Protein AF-N6UEG2-F1 (afdb_monomer_lite)

Foldseek 3Di:
DDPPPPPVCVPDLDAADDPDDDDDPVVLADDPDWDKDWDAQPAADPPPRGGYIDIDTDRDPDVVVVDD

Sequence (68 aa):
MATSKTTNTYNRQNWEDADFPILCQTCLGDNPYIRMTKEKYGKECKICSRPFTVFRWCPGENPANLRP

InterPro domains:
  IPR039171 Pre-mRNA-splicing factor Cwc2/Slt11 [PTHR14089] (1-62)
  IPR048995 STL11/RBM22-like, N-terminal domain [PF21369] (21-65)

Secondary structure (DSSP, 8-state):
--------GGGS---B--SS----HHHH-S-SS--EEEEEEEEE-TTT--EEEEEEE--SS-GGG---

Organism: Dendroctonus ponderosae (NCBI:txid77166)

Radius of gyration: 16.79 Å; chains: 1; bounding box: 23×29×54 Å

Structure (mmCIF, N/CA/C/O backbone):
data_AF-N6UEG2-F1
#
_entry.id   AF-N6UEG2-F1
#
loop_
_atom_site.group_PDB
_atom_site.id
_atom_site.type_symbol
_atom_site.label_atom_id
_atom_site.label_alt_id
_atom_site.label_comp_id
_atom_site.label_asym_id
_atom_site.label_entity_id
_atom_site.label_seq_id
_atom_site.pdbx_PDB_ins_code
_atom_site.Cartn_x
_atom_site.Cartn_y
_atom_site.Cartn_z
_atom_site.occupancy
_atom_site.B_iso_or_equiv
_atom_site.auth_seq_id
_atom_site.auth_comp_id
_atom_site.auth_asym_id
_atom_site.auth_atom_id
_atom_site.pdbx_PDB_model_num
ATOM 1 N N . MET A 1 1 ? -5.001 19.426 -36.552 1.00 41.03 1 MET A N 1
ATOM 2 C CA . MET A 1 1 ? -4.572 18.079 -36.121 1.00 41.03 1 MET A CA 1
ATOM 3 C C . MET A 1 1 ? -4.646 18.035 -34.604 1.00 41.03 1 MET A C 1
ATOM 5 O O . MET A 1 1 ? -3.827 18.668 -33.952 1.00 41.03 1 MET A O 1
ATOM 9 N N . ALA A 1 2 ? -5.690 17.411 -34.050 1.00 40.81 2 ALA A N 1
ATOM 10 C CA . ALA A 1 2 ? -5.841 17.257 -32.606 1.00 40.81 2 ALA A CA 1
ATOM 11 C C . ALA A 1 2 ? -4.766 16.281 -32.118 1.00 40.81 2 ALA A C 1
ATOM 13 O O . ALA A 1 2 ? -4.767 15.111 -32.493 1.00 40.81 2 ALA A O 1
ATOM 14 N N . THR A 1 3 ? -3.802 16.773 -31.346 1.00 53.72 3 THR A N 1
ATOM 15 C CA . THR A 1 3 ? -2.812 15.922 -30.696 1.00 53.72 3 THR A CA 1
ATOM 16 C C . THR A 1 3 ? -3.505 15.217 -29.541 1.00 53.72 3 THR A C 1
ATOM 18 O O . THR A 1 3 ? -3.657 15.761 -28.449 1.00 53.72 3 THR A O 1
ATOM 21 N N . SER A 1 4 ? -3.969 13.996 -29.798 1.00 50.38 4 SER A N 1
ATOM 22 C CA . SER A 1 4 ? -4.378 13.053 -28.767 1.00 50.38 4 SER A CA 1
ATOM 23 C C . SER A 1 4 ? -3.216 12.913 -27.784 1.00 50.38 4 SER A C 1
ATOM 25 O O . SER A 1 4 ? -2.256 12.189 -28.044 1.00 50.38 4 SER A O 1
ATOM 27 N N . LYS A 1 5 ? -3.260 13.629 -26.655 1.00 54.25 5 LYS A N 1
ATOM 28 C CA . LYS A 1 5 ? -2.338 13.431 -25.529 1.00 54.25 5 LYS A CA 1
ATOM 29 C C . LYS A 1 5 ? -2.700 12.139 -24.797 1.00 54.25 5 LYS A C 1
ATOM 31 O O . LYS A 1 5 ? -2.932 12.128 -23.597 1.00 54.25 5 LYS A O 1
ATOM 36 N N . THR A 1 6 ? -2.715 11.033 -25.523 1.00 55.88 6 THR A N 1
ATOM 37 C CA . THR A 1 6 ? -2.493 9.721 -24.937 1.00 55.88 6 THR A CA 1
ATOM 38 C C . THR A 1 6 ? -1.026 9.426 -25.180 1.00 55.88 6 THR A C 1
ATOM 40 O O . THR A 1 6 ? -0.662 8.614 -26.027 1.00 55.88 6 THR A O 1
ATOM 43 N N . THR A 1 7 ? -0.153 10.134 -24.460 1.00 55.22 7 THR A N 1
ATOM 44 C CA . THR A 1 7 ? 1.220 9.666 -24.288 1.00 55.22 7 THR A CA 1
ATOM 45 C C . THR A 1 7 ? 1.097 8.391 -23.467 1.00 55.22 7 THR A C 1
ATOM 47 O O . THR A 1 7 ? 1.088 8.423 -22.242 1.00 55.22 7 THR A O 1
ATOM 50 N N . ASN A 1 8 ? 0.886 7.272 -24.154 1.00 56.03 8 ASN A N 1
ATOM 51 C CA . ASN A 1 8 ? 0.881 5.941 -23.583 1.00 56.03 8 ASN A CA 1
ATOM 52 C C . ASN A 1 8 ? 2.322 5.668 -23.113 1.00 56.03 8 ASN A C 1
ATOM 54 O O . ASN A 1 8 ? 3.146 5.109 -23.830 1.00 56.03 8 ASN A O 1
ATOM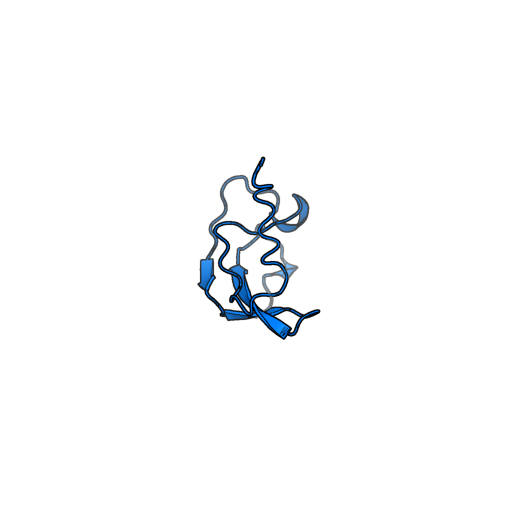 58 N N . THR A 1 9 ? 2.669 6.159 -21.923 1.00 58.00 9 THR A N 1
ATOM 59 C CA . THR A 1 9 ? 3.958 5.916 -21.263 1.00 58.00 9 THR A CA 1
ATOM 60 C C . THR A 1 9 ? 3.994 4.550 -20.585 1.00 58.00 9 THR A C 1
ATOM 62 O O . THR A 1 9 ? 4.894 4.304 -19.789 1.00 58.00 9 THR A O 1
ATOM 65 N N . TYR A 1 10 ? 3.063 3.643 -20.904 1.00 54.00 10 TYR A N 1
ATOM 66 C CA . TYR A 1 10 ? 2.964 2.324 -20.273 1.00 54.00 10 TYR A CA 1
ATOM 67 C C . TYR A 1 10 ? 4.244 1.489 -20.456 1.00 54.00 10 TYR A C 1
ATOM 69 O O . TYR A 1 10 ? 4.507 0.592 -19.660 1.00 54.00 10 TYR A O 1
ATOM 77 N N . ASN A 1 11 ? 5.074 1.827 -21.452 1.00 55.03 11 ASN A N 1
ATOM 78 C CA . ASN A 1 11 ? 6.298 1.101 -21.794 1.00 55.03 11 ASN A CA 1
ATOM 79 C C . ASN A 1 11 ? 7.607 1.897 -21.673 1.00 55.03 11 ASN A C 1
ATOM 81 O O . ASN A 1 11 ? 8.658 1.393 -22.067 1.00 55.03 11 ASN A O 1
ATOM 85 N N . ARG A 1 12 ? 7.608 3.117 -21.115 1.00 54.19 12 ARG A N 1
ATOM 86 C CA . ARG A 1 12 ? 8.894 3.703 -20.701 1.00 54.19 12 ARG A CA 1
ATOM 87 C C . ARG A 1 12 ? 9.248 3.088 -19.359 1.00 54.19 12 ARG A C 1
ATOM 89 O O . ARG A 1 12 ? 8.432 3.138 -18.446 1.00 54.19 12 ARG A O 1
ATOM 96 N N . GLN A 1 13 ? 10.439 2.500 -19.275 1.00 55.81 13 GLN A N 1
ATOM 97 C CA . GLN A 1 13 ? 11.111 1.989 -18.076 1.00 55.81 13 GLN A CA 1
ATOM 98 C C . GLN A 1 13 ? 11.242 3.085 -17.004 1.00 55.81 13 GLN A C 1
ATOM 100 O O . GLN A 1 13 ? 12.323 3.583 -16.715 1.00 55.81 13 GLN A O 1
ATOM 105 N N . ASN A 1 14 ? 10.123 3.536 -16.460 1.00 67.94 14 ASN A N 1
ATOM 106 C CA . ASN A 1 14 ? 10.067 4.558 -15.439 1.00 67.94 14 ASN A CA 1
ATOM 107 C C . ASN A 1 14 ? 9.823 3.842 -14.121 1.00 67.94 14 ASN A C 1
ATOM 109 O O . ASN A 1 14 ? 8.957 2.970 -14.034 1.00 67.94 14 ASN A O 1
ATOM 113 N N . TRP A 1 15 ? 10.643 4.104 -13.119 1.00 75.94 15 TRP A N 1
ATOM 114 C CA . TRP A 1 15 ? 10.373 3.541 -11.809 1.00 75.94 15 TRP A CA 1
ATOM 115 C C . TRP A 1 15 ? 9.051 4.115 -11.279 1.00 75.94 15 TRP A C 1
ATOM 117 O O . TRP A 1 15 ? 8.755 5.285 -11.513 1.00 75.94 15 TRP A O 1
ATOM 127 N N . GLU A 1 16 ? 8.233 3.292 -10.621 1.00 81.44 16 GLU A N 1
ATOM 128 C CA . GLU A 1 16 ? 6.903 3.727 -10.179 1.00 81.44 16 GLU A CA 1
ATOM 129 C C . GLU A 1 16 ? 7.031 4.689 -8.980 1.00 81.44 16 GLU A C 1
ATOM 131 O O . GLU A 1 16 ? 7.393 4.277 -7.870 1.00 81.44 16 GLU A O 1
ATOM 136 N N . ASP A 1 17 ? 6.718 5.970 -9.202 1.00 84.44 17 ASP A N 1
ATOM 137 C CA . ASP A 1 17 ? 6.674 7.031 -8.187 1.00 84.44 17 ASP A CA 1
ATOM 138 C C . ASP A 1 17 ? 5.214 7.441 -7.940 1.00 84.44 17 ASP A C 1
ATOM 140 O O . ASP A 1 17 ? 4.621 8.200 -8.705 1.00 84.44 17 ASP A O 1
ATOM 144 N N . ALA A 1 18 ? 4.617 6.895 -6.880 1.00 89.06 18 ALA A N 1
ATOM 145 C CA . ALA A 1 18 ? 3.258 7.219 -6.451 1.00 89.06 18 ALA A CA 1
ATOM 146 C C . ALA A 1 18 ? 3.292 7.989 -5.127 1.00 89.06 18 ALA A C 1
ATOM 148 O O . ALA A 1 18 ? 4.203 7.803 -4.314 1.00 89.06 18 ALA A O 1
ATOM 149 N N . ASP A 1 19 ? 2.291 8.839 -4.886 1.00 90.00 19 ASP A N 1
ATOM 150 C CA . ASP A 1 19 ? 2.163 9.565 -3.615 1.00 90.00 19 ASP A CA 1
ATOM 151 C C . ASP A 1 19 ? 1.267 8.851 -2.599 1.00 90.00 19 ASP A C 1
ATOM 153 O O . ASP A 1 19 ? 1.561 8.877 -1.408 1.00 90.00 19 ASP A O 1
ATOM 157 N N . PHE A 1 20 ? 0.257 8.122 -3.084 1.00 90.50 20 PHE A N 1
ATOM 158 C CA . PHE A 1 20 ? -0.667 7.338 -2.268 1.00 90.50 20 PHE A CA 1
ATOM 159 C C . PHE A 1 20 ? -0.858 5.924 -2.838 1.00 90.50 20 PHE A C 1
ATOM 161 O O . PHE A 1 20 ? -0.895 5.761 -4.062 1.00 90.50 20 PHE A O 1
ATOM 168 N N . PRO A 1 21 ? -1.001 4.897 -1.980 1.00 93.00 21 PRO A N 1
ATOM 169 C CA . PRO A 1 21 ? -1.279 3.536 -2.418 1.00 93.00 21 PRO A CA 1
ATOM 170 C C . PRO A 1 21 ? -2.752 3.353 -2.808 1.00 93.00 21 PRO A C 1
ATOM 172 O O . PRO A 1 21 ? -3.650 3.951 -2.218 1.00 93.00 21 PRO A O 1
ATOM 175 N N . ILE A 1 22 ? -3.008 2.454 -3.758 1.00 93.94 22 ILE A N 1
ATOM 176 C CA . ILE A 1 22 ? -4.362 2.005 -4.106 1.00 93.94 22 ILE A CA 1
ATOM 177 C C . ILE A 1 22 ? -4.704 0.814 -3.207 1.00 93.94 22 ILE A C 1
ATOM 179 O O . ILE A 1 22 ? -4.078 -0.240 -3.313 1.00 93.94 22 ILE A O 1
ATOM 183 N N . LEU A 1 23 ? -5.671 0.981 -2.304 1.00 92.44 23 LEU A N 1
ATOM 184 C CA . LEU A 1 23 ? -6.030 -0.011 -1.285 1.00 92.44 23 LEU A CA 1
ATOM 185 C C . LEU A 1 23 ? -7.545 -0.093 -1.106 1.00 92.44 23 LEU A C 1
ATOM 187 O O . LEU A 1 23 ? -8.265 0.861 -1.384 1.00 92.44 23 LEU A O 1
ATOM 191 N N . CYS A 1 24 ? -8.021 -1.227 -0.589 1.00 93.94 24 CYS A N 1
ATOM 192 C CA . CYS A 1 24 ? -9.389 -1.348 -0.093 1.00 93.94 24 CYS A CA 1
ATOM 193 C C . CYS A 1 24 ? -9.486 -0.925 1.383 1.00 93.94 24 CYS A C 1
ATOM 195 O O . CYS A 1 24 ? -8.483 -0.900 2.102 1.00 93.94 24 CYS A O 1
ATOM 197 N N . GLN A 1 25 ? -10.708 -0.657 1.849 1.00 90.25 25 GLN A N 1
ATOM 198 C CA . GLN A 1 25 ? -10.971 -0.230 3.227 1.00 90.25 25 GLN A CA 1
ATOM 199 C C . GLN A 1 25 ? -10.489 -1.260 4.265 1.00 90.25 25 GLN A C 1
ATOM 201 O O . GLN A 1 25 ? -9.917 -0.886 5.282 1.00 90.25 25 GLN A O 1
ATOM 206 N N . THR A 1 26 ? -10.612 -2.559 3.977 1.00 89.69 26 THR A N 1
ATOM 207 C CA . THR A 1 26 ? -10.141 -3.634 4.867 1.00 89.69 26 THR A CA 1
ATOM 208 C C . THR A 1 26 ? -8.620 -3.642 5.037 1.00 89.69 26 THR A C 1
ATOM 210 O O . THR A 1 26 ? -8.124 -3.937 6.119 1.00 89.69 26 THR A O 1
ATOM 213 N N . CYS A 1 27 ? -7.859 -3.310 3.986 1.00 89.56 27 CYS A N 1
ATOM 214 C CA . CYS A 1 27 ? -6.401 -3.198 4.083 1.00 89.56 27 CYS A CA 1
ATOM 215 C C . CYS A 1 27 ? -5.973 -1.938 4.838 1.00 89.56 27 CYS A C 1
ATOM 217 O O . CYS A 1 27 ? -4.925 -1.944 5.481 1.00 89.56 27 CYS A O 1
ATOM 219 N N . LEU A 1 28 ? -6.757 -0.862 4.738 1.00 90.31 28 LEU A N 1
ATOM 220 C CA . LEU A 1 28 ? -6.499 0.387 5.444 1.00 90.31 28 LEU A CA 1
ATOM 221 C C . LEU A 1 28 ? -6.712 0.213 6.959 1.00 90.31 28 LEU A C 1
ATOM 223 O O . LEU A 1 28 ? -5.879 0.661 7.744 1.00 90.31 28 LEU A O 1
ATOM 227 N N . GLY A 1 29 ? -7.744 -0.540 7.341 1.00 88.81 29 GLY A N 1
ATOM 228 C CA . GLY A 1 29 ? -8.115 -0.798 8.729 1.00 88.81 29 GLY A CA 1
ATOM 229 C C . GLY A 1 29 ? -9.217 0.136 9.229 1.00 88.81 29 GLY A C 1
ATOM 230 O O . GLY A 1 29 ? -9.661 1.032 8.513 1.00 88.81 29 GLY A O 1
ATOM 231 N N . ASP A 1 30 ? -9.662 -0.083 10.466 1.00 86.25 30 ASP A N 1
ATOM 232 C CA . ASP A 1 30 ? -10.836 0.601 11.032 1.00 86.25 30 ASP A CA 1
ATOM 233 C C . ASP A 1 30 ? -10.512 1.978 11.634 1.00 86.25 30 ASP A C 1
ATOM 235 O O . ASP A 1 30 ? -11.409 2.769 11.923 1.00 86.25 30 ASP A O 1
ATOM 239 N N . ASN A 1 31 ? -9.226 2.278 11.842 1.00 86.69 31 ASN A N 1
ATOM 240 C CA . ASN A 1 31 ? -8.801 3.551 12.412 1.00 86.69 31 ASN A CA 1
ATOM 241 C C . ASN A 1 31 ? -8.839 4.662 11.341 1.00 86.69 31 ASN A C 1
ATOM 24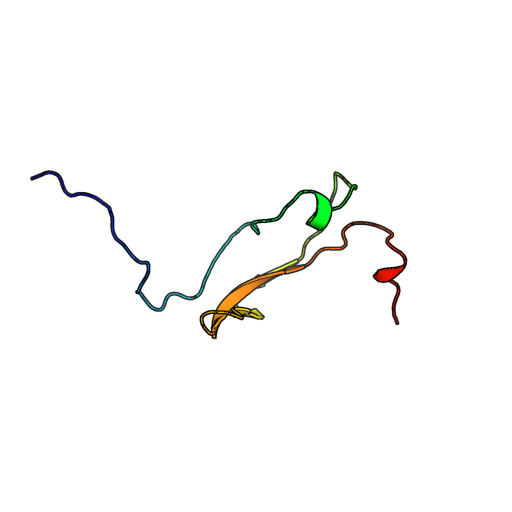3 O O . ASN A 1 31 ? -8.095 4.573 10.365 1.00 86.69 31 ASN A O 1
ATOM 247 N N . PRO A 1 32 ? -9.619 5.747 11.522 1.00 89.06 32 PRO A N 1
ATOM 248 C CA . PRO A 1 32 ? -9.650 6.866 10.575 1.00 89.06 32 PRO A CA 1
ATOM 249 C C . PRO A 1 32 ? -8.347 7.684 10.548 1.00 89.06 32 PRO A C 1
ATOM 251 O O . PRO A 1 32 ? -8.122 8.454 9.615 1.00 89.06 32 PRO A O 1
ATOM 254 N N . TYR A 1 33 ? -7.478 7.528 11.552 1.00 89.62 33 TYR A N 1
ATOM 255 C CA . TYR A 1 33 ? -6.199 8.226 11.658 1.00 89.62 33 TYR A CA 1
ATOM 256 C C . TYR A 1 33 ? -5.035 7.243 11.554 1.00 89.62 33 TYR A C 1
ATOM 258 O O . TYR A 1 33 ? -4.641 6.602 12.529 1.00 89.62 33 TYR A O 1
ATOM 266 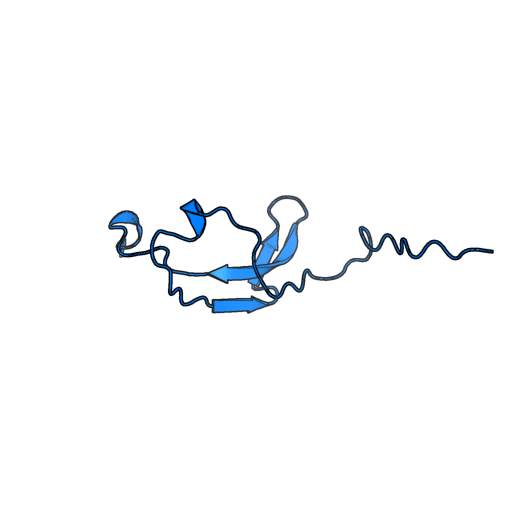N N . ILE A 1 34 ? -4.442 7.154 10.365 1.00 89.81 34 ILE A N 1
ATOM 267 C CA . ILE A 1 34 ? -3.374 6.195 10.073 1.00 89.81 34 ILE A CA 1
ATOM 268 C C . ILE A 1 34 ? -2.053 6.920 9.866 1.00 89.81 34 ILE A C 1
ATOM 270 O O . ILE A 1 34 ? -1.972 7.949 9.198 1.00 89.81 34 ILE A O 1
ATOM 274 N N . ARG A 1 35 ? -0.991 6.341 10.428 1.00 91.00 35 ARG A N 1
ATOM 275 C CA . ARG A 1 35 ? 0.390 6.728 10.143 1.00 91.00 35 ARG A CA 1
ATOM 276 C C . ARG A 1 35 ? 0.974 5.729 9.156 1.00 91.00 35 ARG A C 1
ATOM 278 O O . ARG A 1 35 ? 0.952 4.526 9.416 1.00 91.00 35 ARG A O 1
ATOM 285 N N . MET A 1 36 ? 1.497 6.234 8.045 1.00 93.00 36 MET A N 1
ATOM 286 C CA . MET A 1 36 ? 2.156 5.423 7.025 1.00 93.00 36 MET A CA 1
ATOM 287 C C . MET A 1 36 ? 3.588 5.894 6.777 1.00 93.00 36 MET A C 1
ATOM 289 O O . MET A 1 36 ? 3.893 7.076 6.936 1.00 93.00 36 MET A O 1
ATOM 293 N N . THR A 1 37 ? 4.456 4.978 6.358 1.00 94.56 37 THR A N 1
ATOM 294 C CA . THR A 1 37 ? 5.793 5.283 5.841 1.00 94.56 37 THR A CA 1
ATOM 295 C C . THR A 1 37 ? 5.812 5.115 4.324 1.00 94.56 37 THR A C 1
ATOM 297 O O . THR A 1 37 ? 5.196 4.193 3.785 1.00 94.56 37 THR A O 1
ATOM 300 N N . LYS A 1 38 ? 6.512 6.027 3.639 1.00 94.38 38 LYS A N 1
ATOM 301 C CA . LYS A 1 38 ? 6.706 6.023 2.185 1.00 94.38 38 LYS A CA 1
ATOM 302 C C . LYS A 1 38 ? 8.166 5.717 1.882 1.00 94.38 38 LYS A C 1
ATOM 304 O O . LYS A 1 38 ? 9.051 6.474 2.275 1.00 94.38 38 LYS A O 1
ATOM 309 N N . GLU A 1 39 ? 8.408 4.634 1.160 1.00 94.31 39 GLU A N 1
ATOM 310 C CA . GLU A 1 39 ? 9.743 4.195 0.764 1.00 94.31 39 GLU A CA 1
ATOM 311 C C . GLU A 1 39 ? 9.814 4.127 -0.765 1.00 94.31 39 GLU A C 1
ATOM 313 O O . GLU A 1 39 ? 9.223 3.246 -1.394 1.00 94.31 39 GLU A O 1
ATOM 318 N N . LYS A 1 40 ? 10.507 5.088 -1.386 1.00 92.56 40 LYS A N 1
ATOM 319 C CA . LYS A 1 40 ? 10.662 5.117 -2.846 1.00 92.56 40 LYS A CA 1
ATOM 320 C C . LYS A 1 40 ? 11.547 3.957 -3.297 1.00 92.56 40 LYS A C 1
ATOM 322 O O . LYS A 1 40 ? 12.645 3.791 -2.780 1.00 92.56 40 LYS A O 1
ATOM 327 N N . TYR A 1 41 ? 11.065 3.191 -4.276 1.00 90.44 41 TYR A N 1
ATOM 328 C CA . TYR A 1 41 ? 11.798 2.079 -4.898 1.00 90.44 41 TYR A CA 1
ATOM 329 C C . TYR A 1 41 ? 12.244 0.972 -3.924 1.00 90.44 41 TYR A C 1
ATOM 331 O O . TYR A 1 41 ? 13.232 0.290 -4.178 1.00 90.44 41 TYR A O 1
ATOM 339 N N . GLY A 1 42 ? 11.513 0.771 -2.821 1.00 89.88 42 GLY A N 1
ATOM 340 C CA . GLY A 1 42 ? 11.906 -0.161 -1.755 1.00 89.88 42 GLY A CA 1
ATOM 341 C C . GLY A 1 42 ? 11.772 -1.647 -2.109 1.00 89.88 42 GLY A C 1
ATOM 342 O O . GLY A 1 42 ? 12.408 -2.498 -1.488 1.00 89.88 42 GLY A O 1
ATOM 343 N N . LYS A 1 43 ? 10.931 -1.994 -3.092 1.00 92.62 43 LYS A N 1
ATOM 344 C CA . LYS A 1 43 ? 10.726 -3.377 -3.555 1.00 92.62 43 LYS A CA 1
ATOM 345 C C . LYS A 1 43 ? 10.428 -3.434 -5.047 1.00 92.62 43 LYS A C 1
ATOM 347 O O . LYS A 1 43 ? 10.041 -2.437 -5.650 1.00 92.62 43 LYS A O 1
ATOM 352 N N . GLU A 1 44 ? 10.552 -4.629 -5.616 1.00 92.62 44 GLU A N 1
ATOM 353 C CA . GLU A 1 44 ? 10.115 -4.944 -6.976 1.00 92.62 44 GLU A CA 1
ATOM 354 C C . GLU A 1 44 ? 8.666 -5.460 -7.017 1.00 92.62 44 GLU A C 1
ATOM 356 O O . GLU A 1 44 ? 8.195 -6.171 -6.122 1.00 92.62 44 GLU A O 1
ATOM 361 N N . CYS A 1 45 ? 7.935 -5.077 -8.063 1.00 90.00 45 CYS A N 1
ATOM 362 C CA . CYS A 1 45 ? 6.579 -5.538 -8.317 1.00 90.00 45 CYS A CA 1
ATOM 363 C C . CYS A 1 45 ? 6.579 -7.037 -8.636 1.00 90.00 45 CYS A C 1
ATOM 365 O O . CYS A 1 45 ? 7.317 -7.496 -9.500 1.00 90.00 45 CYS A O 1
ATOM 367 N N . LYS A 1 46 ? 5.672 -7.792 -8.013 1.00 90.56 46 LYS A N 1
ATOM 368 C CA . LYS A 1 46 ? 5.580 -9.254 -8.173 1.00 90.56 46 LYS A CA 1
ATOM 369 C C . LYS A 1 46 ? 5.168 -9.728 -9.574 1.00 90.56 46 LYS A C 1
ATOM 371 O O . LYS A 1 46 ? 5.234 -10.920 -9.837 1.00 90.56 46 LYS A O 1
ATOM 376 N N . ILE A 1 47 ? 4.681 -8.828 -10.432 1.00 92.38 47 ILE A N 1
ATOM 377 C CA . ILE A 1 47 ? 4.183 -9.160 -11.776 1.00 92.38 47 ILE A CA 1
ATOM 378 C C . ILE A 1 47 ? 5.179 -8.714 -12.848 1.00 92.38 47 ILE A C 1
ATOM 380 O O . ILE A 1 47 ? 5.473 -9.469 -13.766 1.00 92.38 47 ILE A O 1
ATOM 384 N N . CYS A 1 48 ? 5.692 -7.485 -12.746 1.00 88.38 48 CYS A N 1
ATOM 385 C CA . CYS A 1 48 ? 6.548 -6.893 -13.775 1.00 88.38 48 CYS A CA 1
ATOM 386 C C . CYS A 1 48 ? 8.016 -6.715 -13.354 1.00 88.38 48 CYS A C 1
ATOM 388 O O . CYS A 1 48 ? 8.783 -6.165 -14.140 1.00 88.38 48 CYS A O 1
ATOM 390 N N . SER A 1 49 ? 8.398 -7.112 -12.131 1.00 88.31 49 SER A N 1
ATOM 391 C CA . SER A 1 49 ? 9.749 -6.957 -11.549 1.00 88.31 49 SER A CA 1
ATOM 392 C C . SER A 1 49 ? 10.309 -5.527 -11.573 1.00 88.31 49 SER A C 1
ATOM 394 O O . SER A 1 49 ? 11.504 -5.301 -11.411 1.00 88.31 49 SER A O 1
ATOM 396 N N . ARG A 1 50 ? 9.447 -4.518 -11.761 1.00 88.75 50 ARG A N 1
ATOM 397 C CA . ARG A 1 50 ? 9.837 -3.101 -11.736 1.00 88.75 50 ARG A CA 1
ATOM 398 C C . ARG A 1 50 ? 9.846 -2.579 -10.300 1.00 88.75 50 ARG A C 1
ATOM 400 O O . ARG A 1 50 ? 8.932 -2.917 -9.543 1.00 88.75 50 ARG A O 1
ATOM 407 N N . PRO A 1 51 ? 10.823 -1.741 -9.919 1.00 91.38 51 PRO A N 1
ATOM 408 C CA . PRO A 1 51 ? 10.840 -1.131 -8.599 1.00 91.38 51 PRO A CA 1
ATOM 409 C C . PRO A 1 51 ? 9.655 -0.173 -8.433 1.00 91.38 51 PRO A C 1
ATOM 411 O O . PRO A 1 51 ? 9.321 0.583 -9.351 1.00 91.38 51 PRO A O 1
ATOM 414 N N . PHE A 1 52 ? 9.034 -0.202 -7.254 1.00 92.12 52 PHE A N 1
ATOM 415 C CA . PHE A 1 52 ? 7.885 0.637 -6.920 1.00 92.12 52 PHE A CA 1
ATOM 416 C C . PHE A 1 52 ? 8.002 1.264 -5.532 1.00 92.12 52 PHE A C 1
ATOM 418 O O . PHE A 1 52 ? 8.786 0.829 -4.685 1.00 92.12 52 PHE A O 1
ATOM 425 N N . THR A 1 53 ? 7.213 2.314 -5.307 1.00 93.31 53 THR A N 1
ATOM 426 C CA . THR A 1 53 ? 7.100 2.964 -3.999 1.00 93.31 53 THR A CA 1
ATOM 427 C C . THR A 1 53 ? 6.309 2.082 -3.036 1.00 93.31 53 THR A C 1
ATOM 429 O O . THR A 1 53 ? 5.142 1.768 -3.271 1.00 93.31 53 THR A O 1
ATOM 432 N N . VAL A 1 54 ? 6.941 1.690 -1.935 1.00 94.62 54 VAL A N 1
ATOM 433 C CA . VAL A 1 54 ? 6.335 0.855 -0.901 1.00 94.62 54 VAL A CA 1
ATOM 434 C C . VAL A 1 54 ? 5.703 1.751 0.155 1.00 94.62 54 VAL A C 1
ATOM 436 O O . VAL A 1 54 ? 6.346 2.653 0.691 1.00 94.62 54 VAL A O 1
ATOM 439 N N . PHE A 1 55 ? 4.448 1.457 0.479 1.00 95.19 55 PHE A N 1
ATOM 440 C CA . PHE A 1 55 ? 3.729 2.072 1.586 1.00 95.19 55 PHE A CA 1
ATOM 441 C C . PHE A 1 55 ? 3.522 1.032 2.682 1.00 95.19 55 PHE A C 1
ATOM 443 O O . PHE A 1 55 ? 3.089 -0.087 2.397 1.00 95.19 55 PHE A O 1
ATOM 450 N N . ARG A 1 56 ? 3.843 1.382 3.929 1.00 92.56 56 ARG A N 1
ATOM 451 C CA . ARG A 1 56 ? 3.607 0.522 5.100 1.00 92.56 56 ARG A CA 1
ATOM 452 C C . ARG A 1 56 ? 2.839 1.295 6.156 1.00 92.56 56 ARG A C 1
ATOM 454 O O . ARG A 1 56 ? 3.150 2.452 6.415 1.00 92.56 56 ARG A O 1
ATOM 461 N N . TRP A 1 57 ? 1.863 0.651 6.777 1.00 92.38 57 TRP A N 1
ATOM 462 C CA . TRP A 1 57 ? 1.088 1.203 7.885 1.00 92.38 57 TRP A CA 1
ATOM 463 C C . TRP A 1 57 ? 0.633 0.071 8.808 1.00 92.38 57 TRP A C 1
ATOM 465 O O . TRP A 1 57 ? 0.660 -1.101 8.426 1.00 92.38 57 TRP A O 1
ATOM 475 N N . CYS A 1 58 ? 0.211 0.431 10.018 1.00 87.69 58 CYS A N 1
ATOM 476 C CA . CYS A 1 58 ? -0.429 -0.491 10.950 1.00 87.69 58 CYS A CA 1
ATOM 477 C C . CYS A 1 58 ? -1.953 -0.296 10.864 1.00 87.69 58 CYS A C 1
ATOM 479 O O . CY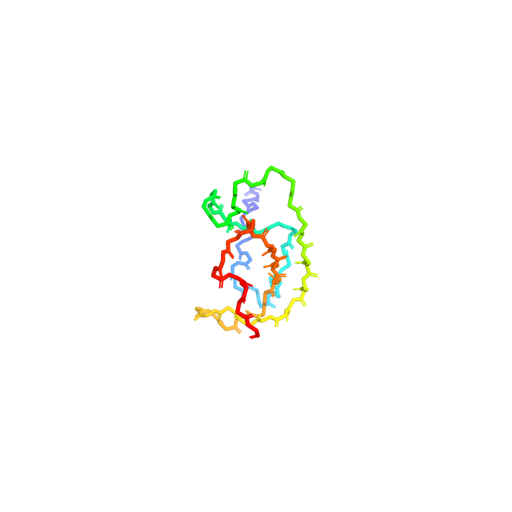S A 1 58 ? -2.429 0.753 11.295 1.00 87.69 58 CYS A O 1
ATOM 481 N N . PRO A 1 59 ? -2.729 -1.264 10.339 1.00 82.31 59 PRO A N 1
ATOM 482 C CA . PRO A 1 59 ? -4.183 -1.136 10.159 1.00 82.31 59 PRO A CA 1
ATOM 483 C C . PRO A 1 59 ? -5.011 -1.189 11.465 1.00 82.31 59 PRO A C 1
ATOM 485 O O . PRO A 1 59 ? -6.232 -1.276 11.422 1.00 82.31 59 PRO A O 1
ATOM 488 N N . GLY A 1 60 ? -4.370 -1.134 12.637 1.00 72.31 60 GLY A N 1
ATOM 489 C CA . GLY A 1 60 ? -5.005 -1.191 13.959 1.00 72.31 60 GLY A CA 1
ATOM 490 C C . GLY A 1 60 ? -4.295 -2.158 14.910 1.00 72.31 60 GLY A C 1
ATOM 491 O O . GLY A 1 60 ? -3.313 -2.804 14.530 1.00 72.31 60 GLY A O 1
ATOM 492 N N . GLU A 1 61 ? -4.805 -2.276 16.138 1.00 66.31 61 GLU A N 1
ATOM 493 C CA . GLU A 1 61 ? -4.379 -3.251 17.158 1.00 66.31 61 GLU A CA 1
ATOM 494 C C . GLU A 1 61 ? -4.845 -4.669 16.788 1.00 66.31 61 GLU A C 1
ATOM 496 O O . GLU A 1 61 ? -5.603 -5.318 17.501 1.00 66.31 61 GLU A O 1
ATOM 501 N N . ASN A 1 62 ? -4.446 -5.165 15.619 1.00 58.81 62 ASN A N 1
ATOM 502 C CA . ASN A 1 62 ? -4.734 -6.543 15.255 1.00 58.81 62 ASN A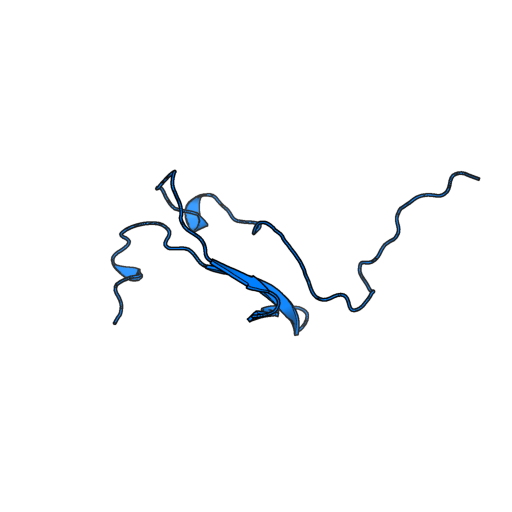 CA 1
ATOM 503 C C . ASN A 1 62 ? -3.689 -7.458 15.927 1.00 58.81 62 ASN A C 1
ATOM 505 O O . ASN A 1 62 ? -2.498 -7.301 15.627 1.00 58.81 62 ASN A O 1
ATOM 509 N N . PRO A 1 63 ? -4.074 -8.438 16.771 1.00 54.34 63 PRO A N 1
ATOM 510 C CA . PRO A 1 63 ? -3.133 -9.361 17.419 1.00 54.34 63 PRO A CA 1
ATOM 511 C C . PRO A 1 63 ? -2.273 -10.174 16.432 1.00 54.34 63 PRO A C 1
ATOM 513 O O . PRO A 1 63 ? -1.237 -10.710 16.814 1.00 54.34 63 PRO A O 1
ATOM 516 N N .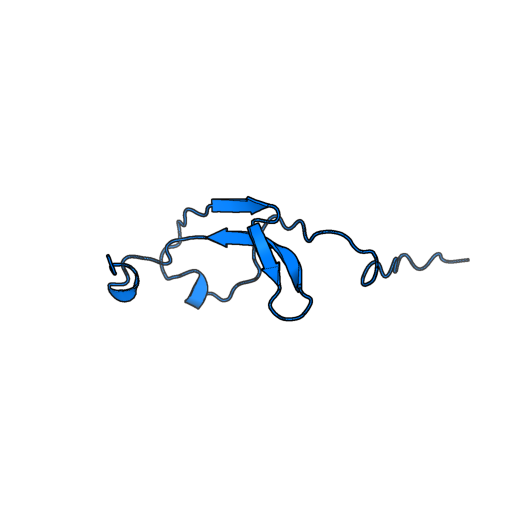 ALA A 1 64 ? -2.640 -10.234 15.145 1.00 57.16 64 ALA A N 1
ATOM 517 C CA . ALA A 1 64 ? -1.826 -10.852 14.094 1.00 57.16 64 ALA A CA 1
ATOM 518 C C . ALA A 1 64 ? -0.579 -10.033 13.683 1.00 57.16 64 ALA A C 1
ATOM 520 O O . ALA A 1 64 ? 0.367 -10.608 13.147 1.00 57.16 64 ALA A O 1
ATOM 521 N N . ASN A 1 65 ? -0.553 -8.720 13.948 1.00 54.22 65 ASN A N 1
ATOM 522 C CA . ASN A 1 65 ? 0.606 -7.845 13.703 1.00 54.22 65 ASN A CA 1
ATOM 523 C C . ASN A 1 65 ? 1.546 -7.746 14.925 1.00 54.22 65 ASN A C 1
ATOM 525 O O . ASN A 1 65 ? 2.551 -7.046 14.868 1.00 54.22 65 ASN A O 1
ATOM 529 N N . LEU A 1 66 ? 1.221 -8.457 16.013 1.00 51.22 66 LEU A N 1
ATOM 530 C CA . LEU A 1 66 ? 1.977 -8.566 17.269 1.00 51.22 66 LEU A CA 1
ATOM 531 C C . LEU A 1 66 ? 2.928 -9.779 17.282 1.00 51.22 66 LEU A C 1
ATOM 533 O O . LEU A 1 66 ? 3.319 -10.260 18.345 1.00 51.22 66 LEU A O 1
ATOM 537 N N . ARG A 1 67 ? 3.282 -10.316 16.107 1.00 48.31 67 ARG A N 1
ATOM 538 C CA . ARG A 1 67 ? 4.307 -11.362 16.035 1.00 48.31 67 ARG A CA 1
ATOM 539 C C . ARG A 1 67 ? 5.688 -10.748 16.321 1.00 48.31 67 ARG A C 1
ATOM 541 O O . ARG A 1 67 ? 5.951 -9.678 15.774 1.00 48.31 67 ARG A O 1
ATOM 548 N N . PRO A 1 68 ? 6.510 -11.388 17.178 1.00 54.69 68 PRO A N 1
ATOM 549 C CA . PRO A 1 68 ? 7.845 -10.899 17.520 1.00 54.69 68 PRO A CA 1
ATOM 550 C C . PRO A 1 68 ? 8.756 -10.802 16.294 1.00 54.69 68 PRO A C 1
ATOM 552 O O . PRO A 1 68 ? 8.553 -11.590 15.337 1.00 54.69 68 PRO A O 1
#

pLDDT: mean 78.38, std 17.32, range [40.81, 95.19]